Protein AF-A0A2W6D9T1-F1 (afdb_monomer_lite)

pLDDT: mean 75.73, std 22.5, range [30.58, 96.38]

Foldseek 3Di:
DDDDDDADADAPPDDDDDDDDPVVPDPDDDDRDRPDPPPPPDDPVRVVVVVVVVVVVVPDDDPDDWDKDFAPWLVVLVVQCPDPQNVVFWDDDPRGMTTGHPVCVVSSQVVCVVVVHHDDPDD

Secondary structure (DSSP, 8-state):
-----------TT----SS--GGGGS-----------------HHHHHHHHHHHHHHTS--------EEE-SSHHHHHHHHH-TTTTTTEEEETTTEEEEPGGGHHHHHHHHHHTT----S--

Structure (mmCIF, N/CA/C/O backbone):
data_AF-A0A2W6D9T1-F1
#
_entry.id   AF-A0A2W6D9T1-F1
#
loop_
_atom_site.group_PDB
_atom_site.id
_atom_site.type_symbol
_atom_site.label_atom_id
_atom_site.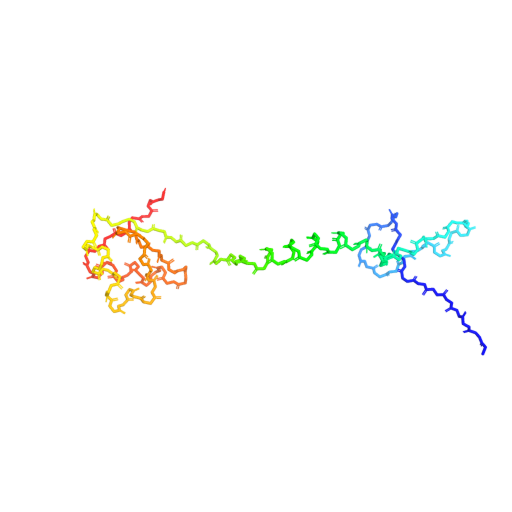label_alt_id
_atom_site.label_comp_id
_atom_site.label_asym_id
_atom_site.label_entity_id
_atom_site.label_seq_id
_atom_site.pdbx_PDB_ins_code
_atom_site.Cartn_x
_atom_site.Cartn_y
_atom_site.Cartn_z
_atom_site.occupancy
_atom_site.B_iso_or_equiv
_atom_site.auth_seq_id
_atom_site.auth_comp_id
_atom_site.auth_asym_id
_atom_site.auth_atom_id
_atom_site.pdbx_PDB_model_num
ATOM 1 N N . MET A 1 1 ? 50.230 32.561 -29.158 1.00 38.84 1 MET A N 1
ATOM 2 C CA . MET A 1 1 ? 51.016 31.329 -29.403 1.00 38.84 1 MET A CA 1
ATOM 3 C C . MET A 1 1 ? 51.240 30.656 -28.058 1.00 38.84 1 MET A C 1
ATOM 5 O O . MET A 1 1 ? 51.540 31.374 -27.119 1.00 38.84 1 MET A O 1
ATOM 9 N N . GLY A 1 2 ? 51.008 29.342 -27.952 1.00 36.94 2 GLY A N 1
ATOM 10 C CA . GLY A 1 2 ? 51.124 28.587 -26.692 1.00 36.94 2 GLY A CA 1
ATOM 11 C C . GLY A 1 2 ? 49.887 27.754 -26.337 1.00 36.94 2 GLY A C 1
ATOM 12 O O . GLY A 1 2 ? 49.247 28.015 -25.327 1.00 36.94 2 GLY A O 1
ATOM 13 N N . ARG A 1 3 ? 49.506 26.770 -27.169 1.00 32.66 3 ARG A N 1
ATOM 14 C CA . ARG A 1 3 ? 48.484 25.776 -26.788 1.00 32.66 3 ARG A CA 1
ATOM 15 C C . ARG A 1 3 ? 49.175 24.612 -26.078 1.00 32.66 3 ARG A C 1
ATOM 17 O O . ARG A 1 3 ? 49.640 23.687 -26.735 1.00 32.66 3 ARG A O 1
ATOM 24 N N . GLY A 1 4 ? 49.243 24.677 -24.752 1.00 30.58 4 GLY A N 1
ATOM 25 C CA . GLY A 1 4 ? 49.533 23.521 -23.908 1.00 30.58 4 GLY A CA 1
ATOM 26 C C . GLY A 1 4 ? 48.275 22.666 -23.789 1.00 30.58 4 GLY A C 1
ATOM 27 O O . GLY A 1 4 ? 47.280 23.089 -23.211 1.00 30.58 4 GLY A O 1
ATOM 28 N N . ARG A 1 5 ? 48.294 21.490 -24.412 1.00 49.34 5 ARG A N 1
ATOM 29 C CA . ARG A 1 5 ? 47.264 20.455 -24.302 1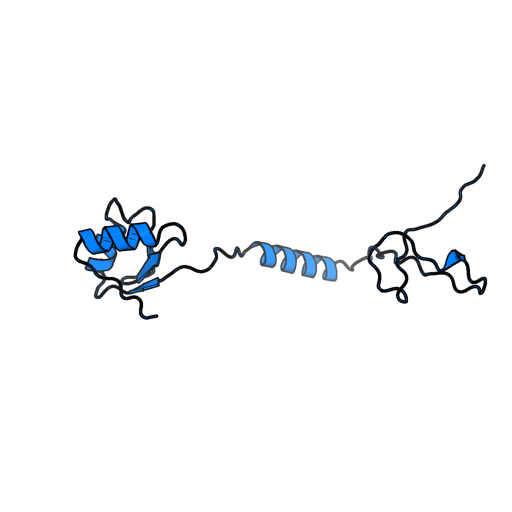.00 49.34 5 ARG A CA 1
ATOM 30 C C . ARG A 1 5 ? 47.582 19.605 -23.075 1.00 49.34 5 ARG A C 1
ATOM 32 O O . ARG A 1 5 ? 48.626 18.973 -23.102 1.00 49.34 5 ARG A O 1
ATOM 39 N N . LEU A 1 6 ? 46.673 19.484 -22.108 1.00 43.38 6 LEU A N 1
ATOM 40 C CA . LEU A 1 6 ? 46.620 18.343 -21.186 1.00 43.38 6 LEU A CA 1
ATOM 41 C C . LEU A 1 6 ? 45.151 18.017 -20.892 1.00 43.38 6 LEU A C 1
ATOM 43 O O . LEU A 1 6 ? 44.368 18.889 -20.528 1.00 43.38 6 LEU A O 1
ATOM 47 N N . GLY A 1 7 ? 44.775 16.771 -21.176 1.00 40.69 7 GLY A N 1
ATOM 48 C CA . GLY A 1 7 ? 43.464 16.214 -20.867 1.00 40.69 7 GLY A CA 1
ATOM 49 C C . GLY A 1 7 ? 43.450 15.61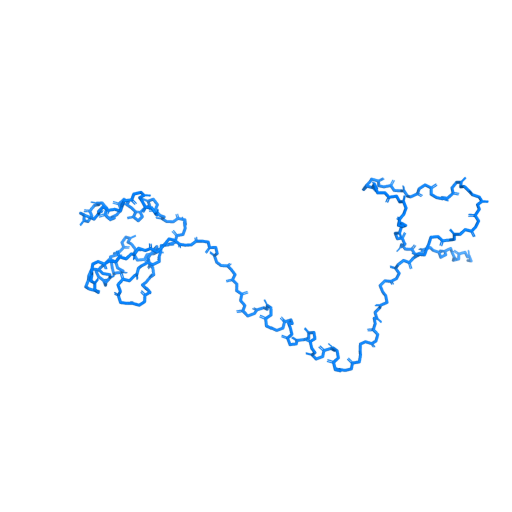7 -19.465 1.00 40.69 7 GLY A C 1
ATOM 50 O O . GLY A 1 7 ? 44.478 15.155 -18.977 1.00 40.69 7 GLY A O 1
ATOM 51 N N . ASN A 1 8 ? 42.276 15.578 -18.843 1.00 41.69 8 ASN A N 1
ATOM 52 C CA . ASN A 1 8 ? 42.107 14.932 -17.547 1.00 41.69 8 ASN A CA 1
ATOM 53 C C . ASN A 1 8 ? 42.078 13.407 -17.738 1.00 41.69 8 ASN A C 1
ATOM 55 O O . ASN A 1 8 ? 41.064 12.836 -18.136 1.00 41.69 8 ASN A O 1
ATOM 59 N N . GLY A 1 9 ? 43.223 12.768 -17.497 1.00 44.69 9 GLY A N 1
ATOM 60 C CA . GLY A 1 9 ? 43.411 11.324 -17.400 1.00 44.69 9 GLY A CA 1
ATOM 61 C C . GLY A 1 9 ? 43.637 10.875 -15.975 1.00 44.69 9 GLY A C 1
ATOM 62 O O . GLY A 1 9 ? 44.529 11.396 -15.319 1.00 44.69 9 GLY A O 1
ATOM 63 N N . HIS A 1 10 ? 42.865 9.898 -15.510 1.00 45.62 10 HIS A N 1
ATOM 64 C CA . HIS A 1 10 ? 43.123 9.211 -14.245 1.00 45.62 10 HIS A CA 1
ATOM 65 C C . HIS A 1 10 ? 44.163 8.092 -14.443 1.00 45.62 10 HIS A C 1
ATOM 67 O O . HIS A 1 10 ? 44.120 7.376 -15.442 1.00 45.62 10 HIS A O 1
ATOM 73 N N . CYS A 1 11 ? 45.095 7.945 -13.497 1.00 42.50 11 CYS A N 1
ATOM 74 C CA . CYS A 1 11 ? 46.193 6.972 -13.515 1.00 42.50 11 CYS A CA 1
ATOM 75 C C . CYS A 1 11 ? 45.870 5.762 -12.617 1.00 42.50 11 CYS A C 1
ATOM 77 O O . CYS A 1 11 ? 45.548 5.929 -11.446 1.00 42.50 11 CYS A O 1
ATOM 79 N N . HIS A 1 12 ? 46.001 4.535 -13.133 1.00 46.06 12 HIS A N 1
ATOM 80 C CA . HIS A 1 12 ? 45.562 3.296 -12.464 1.00 46.06 12 HIS A CA 1
ATOM 81 C C . HIS A 1 12 ? 46.516 2.765 -11.366 1.00 46.06 12 HIS A C 1
ATOM 83 O O . HIS A 1 12 ? 46.362 1.631 -10.910 1.00 46.06 12 HIS A O 1
ATOM 89 N N . ARG A 1 13 ? 47.525 3.548 -10.959 1.00 45.25 13 ARG A N 1
ATOM 90 C CA . ARG A 1 13 ? 48.579 3.127 -10.014 1.00 45.25 13 ARG A CA 1
ATOM 91 C C . ARG A 1 13 ? 48.589 3.906 -8.683 1.00 45.25 13 ARG A C 1
ATOM 93 O O . ARG A 1 13 ? 49.351 3.540 -7.795 1.00 45.25 13 ARG A O 1
ATOM 100 N N . CYS A 1 14 ? 47.709 4.897 -8.498 1.00 44.25 14 CYS A N 1
ATOM 101 C CA . CYS A 1 14 ? 47.537 5.640 -7.239 1.00 44.25 14 CYS A CA 1
ATOM 102 C C . CYS A 1 14 ? 46.085 5.540 -6.743 1.00 44.25 14 CYS A C 1
ATOM 104 O O . CYS A 1 14 ? 45.168 5.966 -7.434 1.00 44.25 14 CYS A O 1
ATOM 106 N N . ASN A 1 15 ? 45.881 4.988 -5.544 1.00 49.78 15 ASN A N 1
ATOM 107 C CA . ASN A 1 15 ? 44.576 4.865 -4.887 1.00 49.78 15 ASN A CA 1
ATOM 108 C C . ASN A 1 15 ? 44.456 5.928 -3.776 1.00 49.78 15 ASN A C 1
ATOM 110 O O . ASN A 1 15 ? 44.562 5.612 -2.591 1.00 49.78 15 ASN A O 1
ATOM 114 N N . SER A 1 16 ? 44.356 7.210 -4.142 1.00 42.97 16 SER A N 1
ATOM 115 C CA . SER A 1 16 ? 44.177 8.312 -3.181 1.00 42.97 16 SER A CA 1
ATOM 116 C C . SER A 1 16 ? 43.296 9.413 -3.770 1.00 42.97 16 SER A C 1
ATOM 118 O O . SER A 1 16 ? 43.523 9.858 -4.891 1.00 42.97 16 SER A O 1
ATOM 120 N N . GLU A 1 17 ? 42.289 9.828 -2.998 1.00 43.78 17 GLU A N 1
ATOM 121 C CA . GLU A 1 17 ? 41.208 10.741 -3.404 1.00 43.78 17 GLU A CA 1
ATOM 122 C C . GLU A 1 17 ? 41.505 12.226 -3.124 1.00 43.78 17 GLU A C 1
ATOM 124 O O . GLU A 1 17 ? 40.650 13.080 -3.349 1.00 43.78 17 GLU A O 1
ATOM 129 N N . GLU A 1 18 ? 42.719 12.579 -2.693 1.00 44.25 18 GLU A N 1
ATOM 130 C CA . GLU A 1 18 ? 43.080 13.972 -2.417 1.00 44.25 18 GLU A CA 1
ATOM 131 C C . GLU A 1 18 ? 44.068 14.520 -3.457 1.00 44.25 18 GLU A C 1
ATOM 133 O O . GLU A 1 18 ? 45.261 14.239 -3.430 1.00 44.25 18 GLU A O 1
ATOM 138 N N . GLY A 1 19 ? 43.519 15.288 -4.405 1.00 46.91 19 GLY A N 1
ATOM 139 C CA . GLY A 1 19 ? 44.171 16.353 -5.177 1.00 46.91 19 GLY A CA 1
ATOM 140 C C . GLY A 1 19 ? 45.644 16.186 -5.575 1.00 46.91 19 GLY A C 1
ATOM 141 O O . GLY A 1 19 ? 46.525 16.727 -4.917 1.00 46.91 19 GLY A O 1
ATOM 142 N N . GLY A 1 20 ? 45.881 15.604 -6.756 1.00 47.81 20 GLY A N 1
ATOM 143 C CA . GLY A 1 20 ? 47.138 15.738 -7.507 1.00 47.81 20 GLY A CA 1
ATOM 144 C C . GLY A 1 20 ? 47.894 14.422 -7.688 1.00 47.81 20 GLY A C 1
ATOM 145 O O . GLY A 1 20 ? 48.317 13.791 -6.727 1.00 47.81 20 GLY A O 1
ATOM 146 N N . CYS A 1 21 ? 48.089 13.998 -8.941 1.00 45.25 21 CYS A N 1
ATOM 147 C CA . CYS A 1 21 ? 48.813 12.765 -9.256 1.00 45.25 21 CYS A CA 1
ATOM 148 C C . CYS A 1 21 ? 50.333 13.045 -9.329 1.00 45.25 21 CYS A C 1
ATOM 150 O O . CYS A 1 21 ? 50.747 13.842 -10.170 1.00 45.25 21 CYS A O 1
ATOM 152 N N . PRO A 1 22 ? 51.193 12.396 -8.518 1.00 47.97 22 PRO A N 1
ATOM 153 C CA . PRO A 1 22 ? 52.612 12.758 -8.380 1.00 47.97 22 PRO A CA 1
ATOM 154 C C . PRO A 1 22 ? 53.540 12.159 -9.459 1.00 47.97 22 PRO A C 1
ATOM 156 O O . PRO A 1 22 ? 54.762 12.198 -9.331 1.00 47.97 22 PRO A O 1
ATOM 159 N N . CYS A 1 23 ? 52.995 11.597 -10.541 1.00 46.69 23 CYS A N 1
ATOM 160 C CA . CYS A 1 23 ? 53.778 10.952 -11.601 1.00 46.69 23 CYS A CA 1
ATOM 161 C C . CYS A 1 23 ? 54.609 11.921 -12.466 1.00 46.69 23 CYS A C 1
ATOM 163 O O . CYS A 1 23 ? 55.438 11.465 -13.249 1.00 46.69 23 CYS A O 1
ATOM 165 N N . GLU A 1 24 ? 54.440 13.240 -12.321 1.00 45.31 24 GLU A N 1
ATOM 166 C CA . GLU A 1 24 ? 55.235 14.242 -13.049 1.00 45.31 24 GLU A CA 1
ATOM 167 C C . GLU A 1 24 ? 56.714 14.299 -12.616 1.00 45.31 24 GLU A C 1
ATOM 169 O O . GLU A 1 24 ? 57.535 14.863 -13.335 1.00 45.31 24 GLU A O 1
ATOM 174 N N . LEU A 1 25 ? 57.093 13.689 -11.485 1.00 50.22 25 LEU A N 1
ATOM 175 C CA . LEU A 1 25 ? 58.433 13.845 -10.898 1.00 50.22 25 LEU A CA 1
ATOM 176 C C . LEU A 1 25 ? 59.434 12.708 -11.189 1.00 50.22 25 LEU A C 1
ATOM 178 O O . LEU A 1 25 ? 60.587 12.819 -10.780 1.00 50.22 25 LEU A O 1
ATOM 182 N N . LEU A 1 26 ? 59.055 11.630 -11.893 1.00 48.44 26 LEU A N 1
ATOM 183 C CA . LEU A 1 26 ? 59.900 10.421 -12.021 1.00 48.44 26 LEU A CA 1
ATOM 184 C C . LEU A 1 26 ? 60.437 10.096 -13.425 1.00 48.44 26 LEU A C 1
ATOM 186 O O . LEU A 1 26 ? 60.854 8.964 -13.661 1.00 48.44 26 LEU A O 1
ATOM 190 N N . GLY A 1 27 ? 60.503 11.079 -14.330 1.00 46.53 27 GLY A N 1
ATOM 191 C CA . GLY A 1 27 ? 61.519 11.137 -15.400 1.00 46.53 27 GLY A CA 1
ATOM 192 C C . GLY A 1 27 ? 61.745 9.891 -16.276 1.00 46.53 27 GLY A C 1
ATOM 193 O O . GLY A 1 27 ? 62.812 9.760 -16.868 1.00 46.53 27 GLY A O 1
ATOM 194 N N . THR A 1 28 ? 60.780 8.979 -16.380 1.00 44.19 28 THR A N 1
ATOM 195 C CA . THR A 1 28 ? 60.831 7.789 -17.234 1.00 44.19 28 THR A CA 1
ATOM 196 C C . THR A 1 28 ? 59.512 7.728 -17.995 1.00 44.19 28 THR A C 1
ATOM 198 O O . THR A 1 28 ? 58.425 7.727 -17.421 1.00 44.19 28 THR A O 1
ATOM 201 N N . GLY A 1 29 ? 59.613 7.872 -19.314 1.00 48.56 29 GLY A N 1
ATOM 202 C CA . GLY A 1 29 ? 58.504 8.240 -20.185 1.00 48.56 29 GLY A CA 1
ATOM 203 C C . GLY A 1 29 ? 57.524 7.109 -20.474 1.00 48.56 29 GLY A C 1
ATOM 204 O O . GLY A 1 29 ? 57.577 6.526 -21.549 1.00 48.56 29 GLY A O 1
ATOM 205 N N . GLU A 1 30 ? 56.556 6.899 -19.585 1.00 45.53 30 GLU A N 1
ATOM 206 C CA . GLU A 1 30 ? 55.281 6.256 -19.922 1.00 45.53 30 GLU A CA 1
ATOM 207 C C . GLU A 1 30 ? 54.129 7.180 -19.515 1.00 45.53 30 GLU A C 1
ATOM 209 O O . GLU A 1 30 ? 53.791 7.356 -18.345 1.00 45.53 30 GLU A O 1
ATOM 214 N N . ALA A 1 31 ? 53.559 7.848 -20.518 1.00 45.84 31 ALA A N 1
ATOM 215 C CA . ALA A 1 31 ? 52.497 8.825 -20.348 1.00 45.84 31 ALA A CA 1
ATOM 216 C C . ALA A 1 31 ? 51.229 8.176 -19.770 1.00 45.84 31 ALA A C 1
ATOM 218 O O . ALA A 1 31 ? 50.676 7.238 -20.353 1.00 45.84 31 ALA A O 1
ATOM 219 N N . CYS A 1 32 ? 50.728 8.739 -18.666 1.00 43.00 32 CYS A N 1
ATOM 220 C CA . CYS A 1 32 ? 49.417 8.426 -18.107 1.00 43.00 32 CYS A CA 1
ATOM 221 C C . CYS A 1 32 ? 48.351 8.623 -19.190 1.00 43.00 32 CYS A C 1
ATOM 223 O O . CYS A 1 32 ? 48.075 9.747 -19.619 1.00 43.00 32 CYS A O 1
ATOM 225 N N . HIS A 1 33 ? 47.780 7.521 -19.675 1.00 49.91 33 HIS A N 1
ATOM 226 C CA . HIS A 1 33 ? 46.731 7.563 -20.679 1.00 49.91 33 HIS A CA 1
ATOM 227 C C . HIS A 1 33 ? 45.478 8.191 -20.071 1.00 49.91 33 HIS A C 1
ATOM 229 O O . HIS A 1 33 ? 44.713 7.554 -19.355 1.00 49.91 33 HIS A O 1
ATOM 235 N N . GLY A 1 34 ? 45.287 9.467 -20.409 1.00 45.28 34 GLY A N 1
ATOM 236 C CA . GLY A 1 34 ? 44.003 10.135 -20.550 1.00 45.28 34 GLY A CA 1
ATOM 237 C C . GLY A 1 34 ? 42.890 9.187 -20.941 1.00 45.28 34 GLY A C 1
ATOM 238 O O . GLY A 1 34 ? 42.692 8.981 -22.137 1.00 45.28 34 GLY A O 1
ATOM 239 N N . GLY A 1 35 ? 42.167 8.649 -19.956 1.00 42.22 35 GLY A N 1
ATOM 240 C CA . GLY A 1 35 ? 40.911 7.939 -20.148 1.00 42.22 35 GLY A CA 1
ATOM 241 C C . GLY A 1 35 ? 39.871 8.887 -20.730 1.00 42.22 35 GLY A C 1
ATOM 242 O O . GLY A 1 35 ? 38.982 9.364 -20.035 1.00 42.22 35 GLY A O 1
ATOM 243 N N . ARG A 1 36 ? 39.993 9.189 -22.025 1.00 44.03 36 ARG A N 1
ATOM 244 C CA . ARG A 1 36 ? 38.870 9.637 -22.833 1.00 44.03 36 ARG A CA 1
ATOM 245 C C . ARG A 1 36 ? 37.838 8.528 -22.715 1.00 44.03 36 ARG A C 1
ATOM 247 O O . ARG A 1 36 ? 38.081 7.427 -23.206 1.00 44.03 36 ARG A O 1
ATOM 254 N N . VAL A 1 37 ? 36.693 8.816 -22.100 1.00 46.41 37 VAL A N 1
ATOM 255 C CA . VAL A 1 37 ? 35.481 8.072 -22.434 1.00 46.41 37 VAL A CA 1
ATOM 256 C C . VAL A 1 37 ? 35.297 8.326 -23.920 1.00 46.41 37 VAL A C 1
ATOM 258 O O . VAL A 1 37 ? 34.924 9.425 -24.333 1.00 46.41 37 VAL A O 1
ATOM 261 N N . ALA A 1 38 ? 35.692 7.353 -24.739 1.00 47.72 38 ALA A N 1
ATOM 262 C CA . ALA A 1 38 ? 35.289 7.340 -26.123 1.00 47.72 38 ALA A CA 1
ATOM 263 C C . ALA A 1 38 ? 33.765 7.421 -26.078 1.00 47.72 38 ALA A C 1
ATOM 265 O O . ALA A 1 38 ? 33.115 6.545 -25.507 1.00 47.72 38 ALA A O 1
ATOM 266 N N . THR A 1 39 ? 33.190 8.493 -26.620 1.00 54.62 39 THR A N 1
ATOM 267 C CA . THR A 1 39 ? 31.813 8.426 -27.088 1.00 54.62 39 THR A CA 1
ATOM 268 C C . THR A 1 39 ? 31.843 7.360 -28.164 1.00 54.62 39 THR A C 1
ATOM 270 O O . THR A 1 39 ? 32.212 7.642 -29.304 1.00 54.62 39 THR A O 1
ATOM 273 N N . ALA A 1 40 ? 31.620 6.111 -27.758 1.00 61.56 40 ALA A N 1
ATOM 274 C CA . ALA A 1 40 ? 31.542 5.002 -28.675 1.00 61.56 40 ALA A CA 1
ATOM 275 C C . ALA A 1 40 ? 30.496 5.406 -29.709 1.00 61.56 40 ALA A C 1
ATOM 277 O O . ALA A 1 40 ? 29.374 5.776 -29.345 1.00 61.56 40 ALA A O 1
ATOM 278 N N . GLU A 1 41 ? 30.873 5.399 -30.986 1.00 67.25 41 GLU A N 1
ATOM 279 C CA . GLU A 1 41 ? 29.899 5.375 -32.066 1.00 67.25 41 GLU A CA 1
ATOM 280 C C . GLU A 1 41 ? 29.164 4.043 -31.945 1.00 67.25 41 GLU A C 1
ATOM 282 O O . GLU A 1 41 ? 29.507 3.046 -32.569 1.00 67.25 41 GLU A O 1
ATOM 287 N N . LEU A 1 42 ? 28.187 4.018 -31.041 1.00 68.19 42 LEU A N 1
ATOM 288 C CA . LEU A 1 42 ? 27.298 2.895 -30.841 1.00 68.19 42 LEU A CA 1
ATOM 289 C C . LEU A 1 42 ? 26.581 2.674 -32.161 1.00 68.19 42 LEU A C 1
ATOM 291 O O . LEU A 1 42 ? 26.002 3.623 -32.726 1.00 68.19 42 LEU A O 1
ATOM 295 N N . ALA A 1 43 ? 26.615 1.431 -32.635 1.00 84.56 43 ALA A N 1
ATOM 296 C CA . ALA A 1 43 ? 25.805 1.041 -33.765 1.00 84.56 43 ALA A CA 1
ATOM 297 C C . ALA A 1 43 ? 24.337 1.339 -33.433 1.00 84.56 43 ALA A C 1
ATOM 299 O O . ALA A 1 43 ? 23.934 1.404 -32.267 1.00 84.56 43 ALA A O 1
ATOM 300 N N . ALA A 1 44 ? 23.513 1.540 -34.459 1.00 83.06 44 ALA A N 1
ATOM 301 C CA . ALA A 1 44 ? 22.100 1.857 -34.257 1.00 83.06 44 ALA A CA 1
ATOM 302 C C . ALA A 1 44 ? 21.387 0.813 -33.370 1.00 83.06 44 ALA A C 1
ATOM 304 O O . ALA A 1 44 ? 20.547 1.174 -32.549 1.00 83.06 44 ALA A O 1
ATOM 305 N N . ALA A 1 45 ? 21.778 -0.460 -33.487 1.00 86.81 45 ALA A N 1
ATOM 306 C CA . ALA A 1 45 ? 21.264 -1.547 -32.661 1.00 86.81 45 ALA A CA 1
ATOM 307 C C . ALA A 1 45 ? 21.605 -1.380 -31.170 1.00 86.81 45 ALA A C 1
ATOM 309 O O . ALA A 1 45 ? 20.737 -1.572 -30.322 1.00 86.81 45 ALA A O 1
ATOM 310 N N . ASP A 1 46 ? 22.826 -0.955 -30.840 1.00 90.25 46 ASP A N 1
ATOM 311 C CA . ASP A 1 46 ? 23.244 -0.789 -29.446 1.00 90.25 46 ASP A CA 1
ATOM 312 C C . ASP A 1 46 ? 22.492 0.365 -28.771 1.00 90.25 46 ASP A C 1
ATOM 314 O O . ASP A 1 46 ? 22.098 0.266 -27.609 1.00 90.25 46 ASP A O 1
ATOM 318 N N . ARG A 1 47 ? 22.229 1.452 -29.511 1.00 89.81 47 ARG A N 1
ATOM 319 C CA . ARG A 1 47 ? 21.426 2.580 -29.005 1.00 89.81 47 ARG A CA 1
ATOM 320 C C . ARG A 1 47 ? 20.000 2.152 -28.703 1.00 89.81 47 ARG A C 1
ATOM 322 O O . ARG A 1 47 ? 19.486 2.491 -27.647 1.00 89.81 47 ARG A O 1
ATOM 329 N N . LEU A 1 48 ? 19.399 1.357 -29.587 1.00 93.19 48 LEU A N 1
ATOM 330 C CA . LEU A 1 48 ? 18.048 0.843 -29.387 1.00 93.19 48 LEU A CA 1
ATOM 331 C C . LEU A 1 48 ? 17.945 0.001 -28.108 1.00 93.19 48 LEU A C 1
ATOM 333 O O . LEU A 1 48 ? 16.978 0.133 -27.361 1.00 93.19 48 LEU A O 1
ATOM 337 N N . ILE A 1 49 ? 18.952 -0.832 -27.832 1.00 94.19 49 ILE A N 1
ATOM 338 C CA . ILE A 1 49 ? 19.006 -1.635 -26.604 1.00 94.19 49 ILE A CA 1
ATOM 339 C C . ILE A 1 49 ? 19.126 -0.729 -25.375 1.00 94.19 49 ILE A C 1
ATOM 341 O O . ILE A 1 49 ? 18.397 -0.916 -24.403 1.00 94.19 49 ILE A O 1
ATOM 345 N N . LEU A 1 50 ? 20.018 0.263 -25.403 1.00 94.81 50 LEU A N 1
ATOM 346 C CA . LEU A 1 50 ? 20.190 1.195 -24.285 1.00 94.81 50 LEU A CA 1
ATOM 347 C C . LEU A 1 50 ? 18.940 2.047 -24.043 1.00 94.81 50 LEU A C 1
ATOM 349 O O . LEU A 1 50 ? 18.586 2.291 -22.890 1.00 94.81 50 LEU A O 1
ATOM 353 N N . ASP A 1 51 ? 18.249 2.453 -25.105 1.00 94.50 51 ASP A N 1
ATOM 354 C CA . ASP A 1 51 ? 16.996 3.196 -25.015 1.00 94.50 51 ASP A CA 1
ATOM 355 C C . ASP A 1 51 ? 15.876 2.334 -24.423 1.00 94.50 51 ASP A C 1
ATOM 357 O O . ASP A 1 51 ? 15.153 2.805 -23.544 1.00 94.50 51 ASP A O 1
ATOM 361 N N . ASP A 1 52 ? 15.758 1.066 -24.827 1.00 96.12 52 ASP A N 1
ATOM 362 C CA . ASP A 1 52 ? 14.781 0.121 -24.269 1.00 96.12 52 ASP A CA 1
ATOM 363 C C . ASP A 1 52 ? 15.073 -0.188 -22.792 1.00 96.12 52 ASP A C 1
ATOM 365 O O . ASP A 1 52 ? 14.182 -0.088 -21.945 1.00 96.12 52 ASP A O 1
ATOM 369 N N . VAL A 1 53 ? 16.332 -0.462 -22.442 1.00 95.81 53 VAL A N 1
ATOM 370 C CA . VAL A 1 53 ? 16.746 -0.656 -21.043 1.00 95.81 53 VAL A CA 1
ATOM 371 C C . VAL A 1 53 ? 16.493 0.613 -20.232 1.00 95.81 53 VAL A C 1
ATOM 373 O O . VAL A 1 53 ? 15.937 0.541 -19.137 1.00 95.81 53 VAL A O 1
ATOM 376 N N . GLY A 1 54 ? 16.832 1.784 -20.770 1.00 95.69 54 GLY A N 1
ATOM 377 C CA . GLY A 1 54 ? 16.580 3.069 -20.129 1.00 95.69 54 GLY A CA 1
ATOM 378 C C . GLY A 1 54 ? 15.088 3.360 -19.960 1.00 95.69 54 GLY A C 1
ATOM 379 O O . GLY A 1 54 ? 14.674 3.916 -18.941 1.00 95.69 54 GLY A O 1
ATOM 380 N N . ALA A 1 55 ? 14.253 2.991 -20.932 1.00 95.94 55 ALA A N 1
ATOM 381 C CA . ALA A 1 55 ? 12.803 3.096 -20.830 1.00 95.94 55 ALA A CA 1
ATOM 382 C C . ALA A 1 55 ? 12.272 2.190 -19.712 1.00 95.94 55 ALA A C 1
ATOM 384 O O . ALA A 1 55 ? 11.579 2.682 -18.823 1.00 95.94 55 ALA A O 1
ATOM 385 N N . ARG A 1 56 ? 12.666 0.910 -19.687 1.00 96.38 56 ARG A N 1
ATOM 386 C CA . ARG A 1 56 ? 12.247 -0.063 -18.659 1.00 96.38 56 ARG A CA 1
ATOM 387 C C . ARG A 1 56 ? 12.734 0.307 -17.262 1.00 96.38 56 ARG A C 1
ATOM 389 O O . ARG A 1 56 ? 11.960 0.252 -16.311 1.00 96.38 56 ARG A O 1
ATOM 396 N N . ALA A 1 57 ? 13.976 0.766 -17.130 1.00 94.81 57 ALA A N 1
ATOM 397 C CA . ALA A 1 57 ? 14.547 1.181 -15.848 1.00 94.81 57 ALA A CA 1
ATOM 398 C C . ALA A 1 57 ? 13.769 2.338 -15.197 1.00 94.81 57 ALA A C 1
ATOM 400 O O . ALA A 1 57 ? 13.747 2.459 -13.976 1.00 94.81 57 ALA A O 1
ATOM 401 N N . ARG A 1 58 ? 13.096 3.173 -15.999 1.00 94.88 58 ARG A N 1
ATOM 402 C CA . ARG A 1 58 ? 12.283 4.303 -15.522 1.00 94.88 58 ARG A CA 1
ATOM 403 C C . ARG A 1 58 ? 10.818 3.947 -15.253 1.00 94.88 58 ARG A C 1
ATOM 405 O O . ARG A 1 58 ? 10.085 4.793 -14.748 1.00 94.88 58 ARG A O 1
ATOM 412 N N . GLN A 1 59 ? 10.380 2.727 -15.570 1.00 95.25 59 GLN A N 1
ATOM 413 C CA . GLN A 1 59 ? 8.990 2.291 -15.367 1.00 95.25 59 GLN A CA 1
ATOM 414 C C . GLN A 1 59 ? 8.672 1.928 -13.914 1.00 95.25 59 GLN A C 1
ATOM 416 O O . GLN A 1 59 ? 7.502 1.905 -13.537 1.00 95.25 59 GLN A O 1
ATOM 421 N N . LEU A 1 60 ? 9.687 1.641 -13.097 1.00 94.69 60 LEU A N 1
ATOM 422 C CA . LEU A 1 60 ? 9.511 1.205 -11.717 1.00 94.69 60 LEU A CA 1
ATOM 423 C C . LEU A 1 60 ? 10.082 2.238 -10.751 1.00 94.69 60 LEU A C 1
ATOM 425 O O . LEU A 1 60 ? 11.148 2.809 -10.972 1.00 94.69 60 LEU A O 1
ATOM 429 N N . ARG A 1 61 ? 9.369 2.449 -9.645 1.00 92.06 61 ARG A N 1
ATOM 430 C CA . ARG A 1 61 ? 9.838 3.259 -8.525 1.00 92.06 61 ARG A CA 1
ATOM 431 C C . ARG A 1 61 ? 9.665 2.468 -7.243 1.00 92.06 61 ARG A C 1
ATOM 433 O O . ARG A 1 61 ? 8.548 2.075 -6.914 1.00 92.06 61 ARG A O 1
ATOM 440 N N . ASP A 1 62 ? 10.758 2.285 -6.515 1.00 89.50 62 ASP A N 1
ATOM 441 C CA . ASP A 1 62 ? 10.694 1.751 -5.162 1.00 89.50 62 ASP A CA 1
ATOM 442 C C . ASP A 1 62 ? 10.027 2.780 -4.232 1.00 89.50 62 ASP A C 1
ATOM 444 O O . ASP A 1 62 ? 10.405 3.955 -4.189 1.00 89.50 62 ASP A O 1
ATOM 448 N N . LEU A 1 63 ? 8.984 2.338 -3.530 1.00 87.12 63 LEU A N 1
ATOM 449 C CA . LEU A 1 63 ? 8.231 3.133 -2.557 1.00 87.12 63 LEU A CA 1
ATOM 450 C C . LEU A 1 63 ? 8.590 2.772 -1.107 1.00 87.12 63 LEU A C 1
ATOM 452 O O . LEU A 1 63 ? 7.947 3.279 -0.181 1.00 87.12 63 LEU A O 1
ATOM 456 N N . GLY A 1 64 ? 9.599 1.921 -0.922 1.00 87.81 64 GLY A N 1
ATOM 457 C CA . GLY A 1 64 ? 10.092 1.435 0.353 1.00 87.81 64 GLY A CA 1
ATOM 458 C C . GLY A 1 64 ? 9.253 0.306 0.948 1.00 87.81 64 GLY A C 1
ATOM 459 O O . GLY A 1 64 ? 8.228 -0.123 0.411 1.00 87.81 64 GLY A O 1
ATOM 460 N N . MET A 1 65 ? 9.691 -0.155 2.119 1.00 87.44 65 MET A N 1
ATOM 461 C CA . MET A 1 65 ? 8.993 -1.183 2.883 1.00 87.44 65 MET A CA 1
ATOM 462 C C . MET A 1 65 ? 7.673 -0.646 3.432 1.00 87.44 65 MET A C 1
ATOM 464 O O . MET A 1 65 ? 7.607 0.429 4.034 1.00 87.44 65 MET A O 1
ATOM 468 N N . ARG A 1 66 ? 6.613 -1.428 3.248 1.00 89.88 66 ARG A N 1
ATOM 469 C CA . ARG A 1 66 ? 5.286 -1.133 3.779 1.00 89.88 66 ARG A CA 1
ATOM 470 C C . ARG A 1 66 ? 4.756 -2.346 4.505 1.00 89.88 66 ARG A C 1
ATOM 472 O O . ARG A 1 66 ? 4.864 -3.466 4.013 1.00 89.88 66 ARG A O 1
ATOM 479 N N . ARG A 1 67 ? 4.164 -2.114 5.673 1.00 89.94 67 ARG A N 1
ATOM 480 C CA . ARG A 1 67 ? 3.597 -3.195 6.46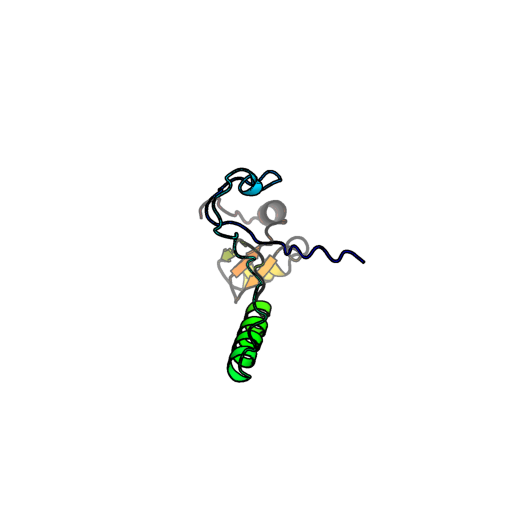8 1.00 89.94 67 ARG A CA 1
ATOM 481 C C . ARG A 1 67 ? 2.263 -3.625 5.872 1.00 89.94 67 ARG A C 1
ATOM 483 O O . ARG A 1 67 ? 1.414 -2.781 5.587 1.00 89.94 67 ARG A O 1
ATOM 490 N N . VAL A 1 68 ? 2.089 -4.929 5.698 1.00 93.19 68 VAL A N 1
ATOM 491 C CA . VAL A 1 68 ? 0.816 -5.534 5.303 1.00 93.19 68 VAL A CA 1
ATOM 492 C C . VAL A 1 68 ? 0.134 -6.061 6.559 1.00 93.19 68 VAL A C 1
ATOM 494 O O . VAL A 1 68 ? 0.770 -6.686 7.403 1.00 93.19 68 VAL A O 1
ATOM 497 N N . VAL A 1 69 ? -1.159 -5.789 6.683 1.00 92.44 69 VAL A N 1
ATOM 498 C CA . VAL A 1 69 ? -2.029 -6.317 7.731 1.00 92.44 69 VAL A CA 1
ATOM 499 C C . VAL A 1 69 ? -3.104 -7.159 7.065 1.00 92.44 69 VAL A C 1
ATOM 501 O O . VAL A 1 69 ? -3.844 -6.654 6.219 1.00 92.44 69 VAL A O 1
ATOM 504 N N . GLU A 1 70 ? -3.207 -8.423 7.455 1.00 94.25 70 GLU A N 1
ATOM 505 C CA . GLU A 1 70 ? -4.339 -9.269 7.087 1.00 94.25 70 GLU A CA 1
ATOM 506 C C . GLU A 1 70 ? -5.504 -9.046 8.060 1.00 94.25 70 GLU A C 1
ATOM 508 O O . GLU A 1 70 ? -5.328 -8.967 9.276 1.00 94.25 70 GLU A O 1
ATOM 513 N N . CYS A 1 71 ? -6.706 -8.920 7.508 1.00 94.50 71 CYS A N 1
ATOM 514 C CA . CYS A 1 71 ? -7.961 -8.886 8.244 1.00 94.50 71 CYS A CA 1
ATOM 515 C C . CYS A 1 71 ? -8.615 -10.268 8.211 1.00 94.50 71 CYS A C 1
ATOM 517 O O . CYS A 1 71 ? -8.481 -11.005 7.236 1.00 94.50 71 CYS A O 1
ATOM 519 N N . THR A 1 72 ? -9.408 -10.581 9.236 1.00 94.06 72 THR A N 1
ATOM 520 C CA . THR A 1 72 ? -10.162 -11.841 9.315 1.00 94.06 72 THR A CA 1
ATOM 521 C C . THR A 1 72 ? -11.052 -12.066 8.088 1.00 94.06 72 THR A C 1
ATOM 523 O O . THR A 1 72 ? -11.124 -13.176 7.562 1.00 94.06 72 THR A O 1
ATOM 526 N N . ASP A 1 73 ? -11.695 -11.006 7.592 1.00 94.81 73 ASP A N 1
ATOM 527 C CA . ASP A 1 73 ? -12.566 -11.047 6.421 1.00 94.81 73 ASP A CA 1
ATOM 528 C C . ASP A 1 73 ? -12.571 -9.715 5.643 1.00 94.81 73 ASP A C 1
ATOM 530 O O . ASP A 1 73 ? -11.972 -8.707 6.042 1.00 94.81 73 ASP A O 1
ATOM 534 N N . ALA A 1 74 ? -13.252 -9.724 4.494 1.00 95.50 74 ALA A N 1
ATOM 535 C CA . ALA A 1 74 ? -13.338 -8.579 3.591 1.00 95.50 74 ALA A CA 1
ATOM 536 C C . ALA A 1 74 ? -14.187 -7.421 4.143 1.00 95.50 74 ALA A C 1
ATOM 538 O O . ALA A 1 74 ? -13.996 -6.261 3.756 1.00 95.50 74 ALA A O 1
ATOM 539 N N . THR A 1 75 ? -15.113 -7.709 5.058 1.00 95.88 75 THR A N 1
ATOM 540 C CA . THR A 1 75 ? -15.953 -6.703 5.713 1.00 95.88 75 THR A CA 1
ATOM 541 C C . THR A 1 75 ? -15.103 -5.857 6.648 1.00 95.88 75 THR A C 1
ATOM 543 O O . THR A 1 75 ? -15.149 -4.629 6.560 1.00 95.88 75 THR A O 1
ATOM 546 N N . VAL A 1 76 ? -14.254 -6.489 7.464 1.00 95.56 76 VAL A N 1
ATOM 547 C CA . VAL A 1 76 ? -13.306 -5.793 8.347 1.00 95.56 76 VAL A CA 1
ATOM 548 C C . VAL A 1 76 ? -12.339 -4.937 7.530 1.00 95.56 76 VAL A C 1
ATOM 550 O O . VAL A 1 76 ? -12.200 -3.743 7.799 1.00 95.56 76 VAL A O 1
ATOM 553 N N . ALA A 1 77 ? -11.735 -5.489 6.472 1.00 96.25 77 ALA A N 1
ATOM 554 C CA . ALA A 1 77 ? -10.841 -4.721 5.603 1.00 96.25 77 ALA A CA 1
ATOM 555 C C . ALA A 1 77 ? -11.551 -3.514 4.960 1.00 96.25 77 ALA A C 1
ATOM 557 O O . ALA A 1 77 ? -10.999 -2.412 4.894 1.00 96.25 77 ALA A O 1
ATOM 558 N N . THR A 1 78 ? -12.804 -3.686 4.527 1.00 95.31 78 THR A N 1
ATOM 559 C CA . THR A 1 78 ? -13.615 -2.598 3.965 1.00 95.31 78 THR A CA 1
ATOM 560 C C . THR A 1 78 ? -13.916 -1.523 5.003 1.00 95.31 78 THR A C 1
ATOM 562 O O . THR A 1 78 ? -13.707 -0.343 4.718 1.00 95.31 78 THR A O 1
ATOM 565 N N . LEU A 1 79 ? -14.351 -1.912 6.203 1.00 95.06 79 LEU A N 1
ATOM 566 C CA . LEU A 1 79 ? -14.638 -0.998 7.306 1.00 95.06 79 LEU A CA 1
ATOM 567 C C . LEU A 1 79 ? -13.402 -0.163 7.662 1.00 95.06 79 LEU A C 1
ATOM 569 O O . LEU A 1 79 ? -13.463 1.065 7.657 1.00 95.06 79 LEU A O 1
ATOM 573 N N . LEU A 1 80 ? -12.267 -0.823 7.894 1.00 94.62 80 LEU A N 1
ATOM 574 C CA . LEU A 1 80 ? -11.021 -0.165 8.285 1.00 94.62 80 LEU A CA 1
ATOM 575 C C . LEU A 1 80 ? -10.463 0.738 7.177 1.00 94.62 80 LEU A C 1
ATOM 577 O O . LEU A 1 80 ? -9.972 1.825 7.465 1.00 94.62 80 LEU A O 1
ATOM 581 N N . SER A 1 81 ? -10.582 0.342 5.904 1.00 94.31 81 SER A N 1
ATOM 582 C CA . SER A 1 81 ? -10.158 1.186 4.773 1.00 94.31 81 SER A CA 1
ATOM 583 C C . SER A 1 81 ? -11.014 2.449 4.593 1.00 94.31 81 SER A C 1
ATOM 585 O O . SER A 1 81 ? -10.548 3.443 4.033 1.00 94.31 81 SER A O 1
ATOM 587 N N . ARG A 1 82 ? -12.270 2.420 5.062 1.00 94.31 82 ARG A N 1
ATOM 588 C CA . ARG A 1 82 ? -13.219 3.539 4.976 1.00 94.31 82 ARG A CA 1
ATOM 589 C C . ARG A 1 82 ? -13.232 4.418 6.222 1.00 94.31 82 ARG A C 1
ATOM 591 O O . ARG A 1 82 ? -13.765 5.526 6.148 1.00 94.31 82 ARG A O 1
ATOM 598 N N . ASP A 1 83 ? -12.649 3.967 7.330 1.00 94.94 83 ASP A N 1
ATOM 599 C CA . ASP A 1 83 ? -12.539 4.775 8.539 1.00 94.94 83 ASP A CA 1
ATOM 600 C C . ASP A 1 83 ? -11.762 6.070 8.262 1.00 94.94 83 ASP A C 1
ATOM 602 O O . ASP A 1 83 ? -10.675 6.069 7.683 1.00 94.94 83 ASP A O 1
ATOM 606 N N . ARG A 1 84 ? -12.318 7.201 8.705 1.00 93.69 84 ARG A N 1
ATOM 607 C CA . ARG A 1 84 ? -11.781 8.540 8.418 1.00 93.69 84 ARG A CA 1
ATOM 608 C C . ARG A 1 84 ? -10.352 8.751 8.923 1.00 93.69 84 ARG A C 1
ATOM 610 O O . ARG A 1 84 ? -9.619 9.545 8.343 1.00 93.69 84 ARG A O 1
ATOM 617 N N . THR A 1 85 ? -9.969 8.083 10.011 1.00 92.44 85 THR A N 1
ATOM 618 C CA . THR A 1 85 ? -8.654 8.252 10.643 1.00 92.44 85 THR A CA 1
ATOM 619 C C . THR A 1 85 ? -7.601 7.344 10.019 1.00 92.44 85 THR A C 1
ATOM 621 O O . THR A 1 85 ? -6.430 7.715 9.960 1.00 92.44 85 THR A O 1
ATOM 624 N N . LEU A 1 86 ? -8.023 6.182 9.515 1.00 92.94 86 LEU A N 1
ATOM 625 C CA . LEU A 1 86 ? -7.159 5.187 8.886 1.00 92.94 86 LEU A CA 1
ATOM 626 C C . LEU A 1 86 ? -6.979 5.411 7.386 1.00 92.94 86 LEU A C 1
ATOM 628 O O . LEU A 1 86 ? -5.893 5.174 6.863 1.00 92.94 86 LEU A O 1
ATOM 632 N N . ARG A 1 87 ? -8.007 5.911 6.696 1.00 93.12 87 ARG A N 1
ATOM 633 C CA . ARG A 1 87 ? -8.031 6.105 5.240 1.00 93.12 87 ARG A CA 1
ATOM 634 C C . ARG A 1 87 ? -6.796 6.817 4.648 1.00 93.12 87 ARG A C 1
ATOM 636 O O . ARG A 1 87 ? -6.374 6.405 3.573 1.00 93.12 87 ARG A O 1
ATOM 643 N N . PRO A 1 88 ? -6.174 7.832 5.286 1.00 93.00 88 PRO A N 1
ATOM 644 C CA . PRO A 1 88 ? -4.956 8.458 4.752 1.00 93.00 88 PRO A CA 1
ATOM 645 C C . PRO A 1 88 ? -3.716 7.551 4.785 1.00 93.00 88 PRO A C 1
ATOM 647 O O . PRO A 1 88 ? -2.738 7.816 4.090 1.00 93.00 88 PRO A O 1
ATOM 650 N N . TYR A 1 89 ? -3.732 6.516 5.625 1.00 92.75 89 TYR A N 1
ATOM 651 C CA . TYR A 1 89 ? -2.581 5.666 5.926 1.00 92.75 89 TYR A CA 1
ATOM 652 C C . TYR A 1 89 ? -2.774 4.211 5.496 1.00 92.75 89 TYR A C 1
ATOM 654 O O . TYR A 1 89 ? -1.794 3.475 5.460 1.00 92.75 89 TYR A O 1
ATOM 662 N N . CYS A 1 90 ? -3.998 3.800 5.166 1.00 93.25 90 CYS A N 1
ATOM 663 C CA . CYS A 1 90 ? -4.335 2.441 4.764 1.00 93.25 90 CYS A CA 1
ATOM 664 C C . CYS A 1 90 ? -4.734 2.400 3.289 1.00 93.25 90 CYS A C 1
ATOM 666 O O . CYS A 1 90 ? -5.619 3.129 2.848 1.00 93.25 90 CYS A O 1
ATOM 668 N N . THR A 1 91 ? -4.125 1.499 2.526 1.00 93.75 91 THR A N 1
ATOM 669 C CA . THR A 1 91 ? -4.545 1.165 1.158 1.00 93.75 91 THR A CA 1
ATOM 670 C C . THR A 1 91 ? -4.975 -0.291 1.119 1.00 93.75 91 THR A C 1
ATOM 672 O O . THR A 1 91 ? -4.234 -1.157 1.572 1.00 93.75 91 THR A O 1
ATOM 675 N N . ARG A 1 92 ? -6.169 -0.586 0.601 1.00 94.38 92 ARG A N 1
ATOM 676 C CA . ARG A 1 92 ? -6.654 -1.968 0.516 1.00 94.38 92 ARG A CA 1
ATOM 677 C C . ARG A 1 92 ? -5.973 -2.702 -0.641 1.00 94.38 92 ARG A C 1
ATOM 679 O O . ARG A 1 92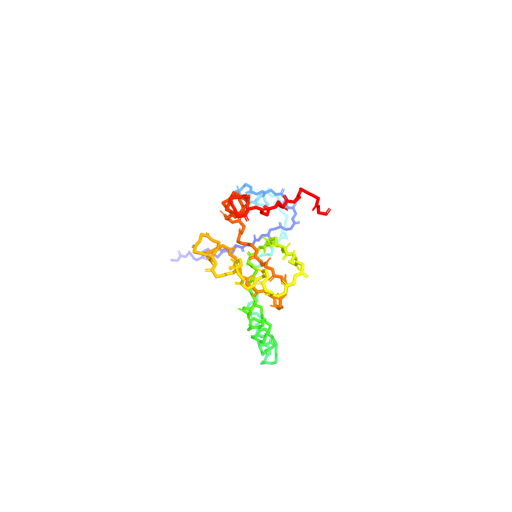 ? -5.918 -2.169 -1.746 1.00 94.38 92 ARG A O 1
ATOM 686 N N . ILE A 1 93 ? -5.479 -3.909 -0.378 1.00 94.50 93 ILE A N 1
ATOM 687 C CA . ILE A 1 93 ? -4.877 -4.806 -1.369 1.00 94.50 93 ILE A CA 1
ATOM 688 C C . ILE A 1 93 ? -5.657 -6.119 -1.355 1.00 94.50 93 ILE A C 1
ATOM 690 O O . ILE A 1 93 ? -5.719 -6.813 -0.341 1.00 94.50 93 ILE A O 1
ATOM 694 N N . GLY A 1 94 ? -6.279 -6.451 -2.484 1.00 93.00 94 GLY A N 1
ATOM 695 C CA . GLY A 1 94 ? -7.238 -7.552 -2.544 1.00 93.00 94 GLY A CA 1
ATOM 696 C C . GLY A 1 94 ? -8.418 -7.328 -1.594 1.00 93.00 94 GLY A C 1
ATOM 697 O O . GLY A 1 94 ? -8.811 -6.187 -1.328 1.00 93.00 94 GLY A O 1
ATOM 698 N N . ASP A 1 95 ? -8.968 -8.423 -1.073 1.00 93.00 95 ASP A N 1
ATOM 699 C CA . ASP A 1 95 ? -10.205 -8.365 -0.292 1.00 93.00 95 ASP A CA 1
ATOM 700 C C . ASP A 1 95 ? -9.969 -8.203 1.207 1.00 93.00 95 ASP A C 1
ATOM 702 O O . ASP A 1 95 ? -10.715 -7.483 1.865 1.00 93.00 95 ASP A O 1
ATOM 706 N N . ARG A 1 96 ? -8.917 -8.832 1.747 1.00 96.31 96 ARG A N 1
ATOM 707 C CA . ARG A 1 96 ? -8.669 -8.908 3.197 1.00 96.31 96 ARG A CA 1
ATOM 708 C C . ARG A 1 96 ? -7.410 -8.191 3.679 1.00 96.31 96 ARG A C 1
ATOM 710 O O . ARG A 1 96 ? -7.182 -8.161 4.881 1.00 96.31 96 ARG A O 1
ATOM 717 N N . HIS A 1 97 ? -6.589 -7.619 2.798 1.00 95.94 97 HIS A N 1
ATOM 718 C CA . HIS A 1 97 ? -5.302 -7.048 3.205 1.00 95.94 97 HIS A CA 1
ATOM 719 C C . HIS A 1 97 ? -5.296 -5.523 3.148 1.00 95.94 97 HIS A C 1
ATOM 721 O O . HIS A 1 97 ? -5.894 -4.898 2.269 1.00 95.94 97 HIS A O 1
ATOM 727 N N . LEU A 1 98 ? -4.575 -4.920 4.090 1.00 94.94 98 LEU A N 1
ATOM 728 C CA . LEU A 1 98 ? -4.342 -3.486 4.175 1.00 94.94 98 LEU A CA 1
ATOM 729 C C . LEU A 1 98 ? -2.841 -3.211 4.178 1.00 94.94 98 LEU A C 1
ATOM 731 O O . LEU A 1 98 ? -2.097 -3.737 4.999 1.00 94.94 98 LEU A O 1
ATOM 735 N N . LEU A 1 99 ? -2.407 -2.346 3.274 1.00 94.81 99 LEU A N 1
ATOM 736 C CA . LEU A 1 99 ? -1.062 -1.801 3.227 1.00 94.81 99 LEU A CA 1
ATOM 737 C C . LEU A 1 99 ? -1.011 -0.521 4.054 1.00 94.81 99 LEU A C 1
ATOM 739 O O . LEU A 1 99 ? -1.776 0.414 3.800 1.00 94.81 99 LEU A O 1
ATOM 743 N N . LEU A 1 100 ? -0.092 -0.461 5.009 1.00 92.75 100 LEU A N 1
ATOM 744 C CA . LEU A 1 100 ? 0.109 0.707 5.853 1.00 92.75 100 LEU A CA 1
ATOM 745 C C . LEU A 1 100 ? 1.196 1.616 5.278 1.00 92.75 100 LEU A C 1
ATOM 747 O O . LEU A 1 100 ? 2.251 1.164 4.829 1.00 92.75 100 LEU A O 1
ATOM 751 N N . ALA A 1 101 ? 0.947 2.923 5.308 1.00 89.94 101 ALA A N 1
ATOM 752 C CA . ALA A 1 101 ? 1.953 3.925 4.999 1.00 89.94 101 ALA A CA 1
ATOM 753 C C . ALA A 1 101 ? 3.050 3.920 6.085 1.00 89.94 101 ALA A C 1
ATOM 755 O O . ALA A 1 101 ? 2.717 3.973 7.273 1.00 89.94 101 ALA A O 1
ATOM 756 N N . PRO A 1 102 ? 4.342 3.943 5.707 1.00 84.31 102 PRO A N 1
ATOM 757 C CA . PRO A 1 102 ? 5.449 3.793 6.657 1.00 84.31 102 PRO A CA 1
ATOM 758 C C . PRO A 1 102 ? 5.479 4.933 7.686 1.00 84.31 102 PRO A C 1
ATOM 760 O O . PRO A 1 102 ? 5.697 4.718 8.873 1.00 84.31 102 PRO A O 1
ATOM 763 N N . ASN A 1 103 ? 5.120 6.148 7.266 1.00 85.88 103 ASN A N 1
ATOM 764 C CA . ASN A 1 103 ? 5.117 7.336 8.127 1.00 85.88 103 ASN A CA 1
ATOM 765 C C . ASN A 1 103 ? 3.893 7.410 9.068 1.00 85.88 103 ASN A C 1
ATOM 767 O O . ASN A 1 103 ? 3.781 8.334 9.874 1.00 85.88 103 ASN A O 1
ATOM 771 N N . GLY A 1 104 ? 2.928 6.494 8.925 1.00 86.88 104 GLY A N 1
ATOM 772 C CA . GLY A 1 104 ? 1.633 6.533 9.609 1.00 86.88 104 GLY A CA 1
ATOM 773 C C . GLY A 1 104 ? 1.410 5.413 10.619 1.00 86.88 104 GLY A C 1
ATOM 774 O O . GLY A 1 104 ? 0.386 5.423 11.301 1.00 86.88 104 GLY A O 1
ATOM 775 N N . GLU A 1 105 ? 2.334 4.460 10.742 1.00 88.25 105 GLU A N 1
ATOM 776 C CA . GLU A 1 105 ? 2.078 3.205 11.455 1.00 88.25 105 GLU A CA 1
ATOM 777 C C . GLU A 1 105 ? 1.670 3.419 12.920 1.00 88.25 105 GLU A C 1
ATOM 779 O O . GLU A 1 105 ? 0.669 2.866 13.373 1.00 88.25 105 GLU A O 1
ATOM 784 N N . ALA A 1 106 ? 2.365 4.287 13.661 1.00 89.50 106 ALA A N 1
ATOM 785 C CA . ALA A 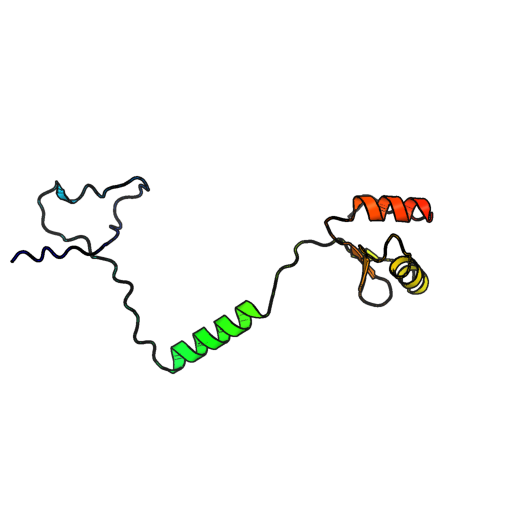1 106 ? 2.020 4.578 15.055 1.00 89.50 106 ALA A CA 1
ATOM 786 C C . ALA A 1 106 ? 0.599 5.163 15.210 1.00 89.50 106 ALA A C 1
ATOM 788 O O . ALA A 1 106 ? -0.130 4.824 16.152 1.00 89.50 106 ALA A O 1
ATOM 789 N N . LYS A 1 107 ? 0.176 6.007 14.258 1.00 91.31 107 LYS A N 1
ATOM 790 C CA . LYS A 1 107 ? -1.176 6.586 14.228 1.00 91.31 107 LYS A CA 1
ATOM 791 C C . LYS A 1 107 ? -2.214 5.521 13.903 1.00 91.31 107 LYS A C 1
ATOM 793 O O . LYS A 1 107 ? -3.219 5.439 14.604 1.00 91.31 107 LYS A O 1
ATOM 798 N N . VAL A 1 108 ? -1.938 4.672 12.913 1.00 92.50 108 VAL A N 1
ATOM 799 C CA . VAL A 1 108 ? -2.792 3.534 12.552 1.00 92.50 108 VAL A CA 1
ATOM 800 C C . VAL A 1 108 ? -2.973 2.597 13.740 1.00 92.50 108 VAL A C 1
ATOM 802 O O . VAL A 1 108 ? -4.104 2.294 14.098 1.00 92.50 108 VAL A O 1
ATOM 805 N N . ARG A 1 109 ? -1.894 2.201 14.424 1.00 91.69 109 ARG A N 1
ATOM 806 C CA . ARG A 1 109 ? -1.983 1.333 15.610 1.00 91.69 109 ARG A CA 1
ATOM 807 C C . ARG A 1 109 ? -2.823 1.962 16.717 1.00 91.69 109 ARG A C 1
ATOM 809 O O . ARG A 1 109 ? -3.610 1.274 17.357 1.00 91.69 109 ARG A O 1
ATOM 816 N N . THR A 1 110 ? -2.682 3.267 16.933 1.00 93.00 110 THR A N 1
ATOM 817 C CA . THR A 1 110 ? -3.492 3.995 17.918 1.00 93.00 110 THR A CA 1
ATOM 818 C C . THR A 1 110 ? -4.968 4.030 17.520 1.00 93.00 110 THR A C 1
ATOM 820 O O . THR A 1 110 ? -5.831 3.794 18.361 1.00 93.00 110 THR A O 1
ATOM 823 N N . ALA A 1 111 ? -5.272 4.303 16.251 1.00 93.75 111 ALA A N 1
ATOM 824 C CA . ALA A 1 111 ? -6.638 4.314 15.735 1.00 93.75 111 ALA A CA 1
ATOM 825 C C . ALA A 1 111 ? -7.284 2.921 15.779 1.00 93.75 111 ALA A C 1
ATOM 827 O O . ALA A 1 111 ? -8.404 2.790 16.261 1.00 93.75 111 ALA A O 1
ATOM 828 N N . LEU A 1 112 ? -6.557 1.872 15.389 1.00 93.75 112 LEU A N 1
ATOM 829 C CA . LEU A 1 112 ? -7.019 0.487 15.485 1.00 93.75 112 LEU A CA 1
ATOM 830 C C . LEU A 1 112 ? -7.347 0.100 16.928 1.00 93.75 112 LEU A C 1
ATOM 832 O O . LEU A 1 112 ? -8.433 -0.415 17.176 1.00 93.75 112 LEU A O 1
ATOM 836 N N . ARG A 1 113 ? -6.484 0.452 17.890 1.00 93.94 113 ARG A N 1
ATOM 837 C CA . ARG A 1 113 ? -6.755 0.221 19.320 1.00 93.94 113 ARG A CA 1
ATOM 838 C C . ARG A 1 113 ? -8.025 0.924 19.793 1.00 93.94 113 ARG A C 1
ATOM 840 O O . ARG A 1 113 ? -8.799 0.330 20.531 1.00 93.94 113 ARG A O 1
ATOM 847 N N . LYS A 1 114 ? -8.270 2.163 19.348 1.00 93.62 114 LYS A N 1
ATOM 848 C CA . LYS A 1 114 ? -9.512 2.899 19.660 1.00 93.62 114 LYS A CA 1
ATOM 849 C C . LYS A 1 114 ? -10.758 2.234 19.073 1.00 93.62 114 LYS A C 1
ATOM 851 O O . LYS A 1 114 ? -11.829 2.358 19.650 1.00 93.62 114 LYS A O 1
ATOM 856 N N . LEU A 1 115 ? -10.611 1.539 17.947 1.00 92.69 115 LEU A N 1
ATOM 857 C CA . LEU A 1 115 ? -11.665 0.757 17.301 1.00 92.69 115 LEU A CA 1
ATOM 858 C C . LEU A 1 115 ? -11.798 -0.668 17.877 1.00 92.69 115 LEU A C 1
ATOM 860 O O . LEU A 1 115 ? -12.632 -1.429 17.400 1.00 92.69 115 LEU A O 1
ATOM 864 N N . GLY A 1 116 ? -10.993 -1.036 18.882 1.00 94.56 116 GLY A N 1
ATOM 865 C CA . GLY A 1 116 ? -11.016 -2.359 19.513 1.00 94.56 116 GLY A CA 1
ATOM 866 C C . GLY A 1 116 ? -10.131 -3.416 18.843 1.00 94.56 116 GLY A C 1
ATOM 867 O O . GLY A 1 116 ? -10.145 -4.568 19.262 1.00 94.56 116 GLY A O 1
ATOM 868 N N . TYR A 1 117 ? -9.330 -3.047 17.839 1.00 92.88 117 TYR A N 1
ATOM 869 C CA . TYR A 1 117 ? -8.418 -3.959 17.145 1.00 92.88 117 TYR A CA 1
ATOM 870 C C . TYR A 1 117 ? -6.992 -3.844 17.695 1.00 92.88 117 TYR A C 1
ATOM 872 O O . TYR A 1 117 ? -6.401 -2.761 17.740 1.00 92.88 117 TYR A O 1
ATOM 880 N N . ALA A 1 118 ? -6.398 -4.977 18.068 1.00 87.56 118 ALA A N 1
ATOM 881 C CA . ALA A 1 118 ? -5.002 -5.050 18.483 1.00 87.56 118 ALA A CA 1
ATOM 882 C C . ALA A 1 118 ? -4.130 -5.592 17.342 1.00 87.56 118 ALA A C 1
ATOM 884 O O . ALA A 1 118 ? -4.337 -6.704 16.870 1.00 87.56 118 ALA A O 1
ATOM 885 N N . LEU A 1 119 ? -3.122 -4.816 16.928 1.00 85.81 119 LEU A N 1
ATOM 886 C CA . LEU A 1 119 ? -2.035 -5.317 16.084 1.00 85.81 119 LEU A CA 1
ATOM 887 C C . LEU A 1 119 ? -0.874 -5.785 16.961 1.00 85.81 119 LEU A C 1
ATOM 889 O O . LEU A 1 119 ? -0.238 -4.961 17.643 1.00 85.81 119 LEU A O 1
ATOM 893 N N . GLY A 1 120 ? -0.613 -7.092 16.907 1.00 76.62 120 GLY A N 1
ATOM 894 C CA . GLY A 1 120 ? 0.546 -7.732 17.519 1.00 76.62 120 GLY A CA 1
ATOM 895 C C . GLY A 1 120 ? 1.873 -7.149 17.022 1.00 76.62 120 GLY A C 1
ATOM 896 O O . GLY A 1 120 ? 1.955 -6.500 15.971 1.00 76.62 120 GLY A O 1
ATOM 897 N N . LEU A 1 121 ? 2.914 -7.330 17.833 1.00 65.00 121 LEU A N 1
ATOM 898 C CA . LEU A 1 121 ? 4.295 -7.015 17.456 1.00 65.00 121 LEU A CA 1
ATOM 899 C C . LEU A 1 121 ? 4.953 -8.151 16.666 1.00 65.00 121 LEU A C 1
ATOM 901 O O . LEU A 1 121 ? 5.987 -7.913 16.055 1.00 65.00 121 LEU A O 1
ATOM 905 N N . GLU A 1 122 ? 4.327 -9.325 16.642 1.00 54.53 122 GLU A N 1
ATOM 906 C CA . GLU A 1 122 ? 4.828 -10.495 15.934 1.00 54.53 122 GLU A CA 1
ATOM 907 C C . GLU A 1 122 ? 4.767 -10.257 14.416 1.00 54.53 122 GLU A C 1
ATOM 909 O O . GLU A 1 122 ? 3.723 -9.872 13.870 1.00 54.53 122 GLU A O 1
ATOM 914 N N . ALA A 1 123 ? 5.918 -10.434 13.774 1.00 50.12 123 ALA A N 1
ATOM 915 C CA . ALA A 1 123 ? 6.114 -10.538 12.336 1.00 50.12 123 ALA A CA 1
ATOM 916 C C . ALA A 1 123 ? 6.671 -11.932 12.050 1.00 50.12 123 ALA A C 1
ATOM 918 O O . ALA A 1 123 ? 7.528 -12.374 12.849 1.00 50.12 123 ALA A O 1
#

Sequence (123 aa):
MGRGRLGNGHCHRCNSEEGGCPCELLGTGEACHGGRVATAELAAADRLILDDVGARARQLRDLGMRRVVECTDATVATLLSRDRTLRPYCTRIGDRHLLLAPNGEAKVRTALRKLGYALGLEA

Radius of gyration: 29.56 Å; chains: 1; bounding box: 78×43×54 Å